Protein AF-A0A940UQ11-F1 (afdb_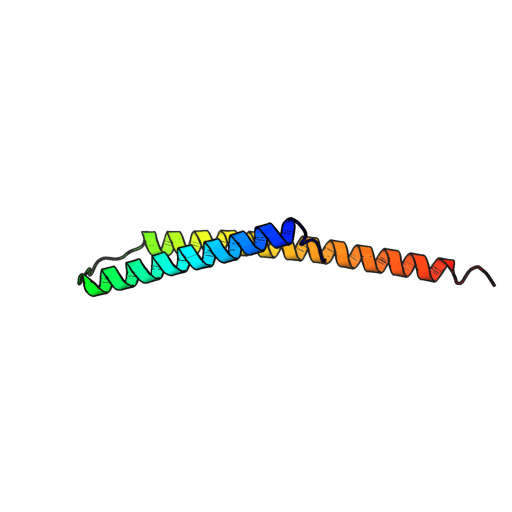monomer_lite)

Sequence (88 aa):
MHIIEFSKLILLFETALVAVVSGFVLFFCYLSISSDYSGSLPYLTTMITAVWAAYGASISFYQSKSGKENVKKIEVSAAASNTDQDSD

Radius of gyration: 22.87 Å; chains: 1; bounding box: 38×23×77 Å

Secondary structure (DSSP, 8-state):
--PPPHHHHHHHHHHHHHHHHHHHHHHHHHHHHHTT--S--HHHHHHHHHHHHHHHHHHHHHHHHHHHHHHHHHHHHHHHHHHHTT--

Foldseek 3Di:
DDDQPPLNVVLVVLVVVLVVLVVVLVVVVVVCVVVVPPDDDVVSVVSNVVSVVVSVVSVVVVVVVVVVVVVVVVVVVVVVVVVVVVPD

Structure (mmCIF, N/CA/C/O backbone):
data_AF-A0A940UQ11-F1
#
_entry.id   AF-A0A940UQ11-F1
#
loop_
_atom_site.group_PDB
_atom_site.id
_atom_site.type_symbol
_atom_site.label_atom_id
_atom_site.label_alt_id
_atom_site.label_comp_id
_atom_site.label_asym_id
_atom_site.label_entity_id
_atom_site.label_seq_id
_atom_site.pdbx_PDB_ins_code
_atom_site.Cartn_x
_atom_site.Cartn_y
_atom_site.Cartn_z
_atom_site.occupancy
_atom_site.B_iso_or_equiv
_atom_site.auth_seq_id
_atom_site.auth_comp_id
_atom_site.auth_asym_id
_atom_site.auth_atom_id
_atom_site.pdbx_PDB_model_num
ATOM 1 N N . MET A 1 1 ? -7.621 -14.042 -26.727 1.00 41.56 1 MET A N 1
ATOM 2 C CA . MET A 1 1 ? -7.674 -14.099 -25.250 1.00 41.56 1 MET A CA 1
ATOM 3 C C . MET A 1 1 ? -6.296 -13.710 -24.741 1.00 41.56 1 MET A C 1
ATOM 5 O O . MET A 1 1 ? -5.354 -14.458 -24.957 1.00 41.56 1 MET A O 1
ATOM 9 N N . HIS A 1 2 ? -6.136 -12.487 -24.234 1.00 54.53 2 HIS A N 1
ATOM 10 C CA . HIS A 1 2 ? -4.829 -11.972 -23.818 1.00 54.53 2 HIS A CA 1
ATOM 11 C C . HIS A 1 2 ? -4.466 -12.627 -22.478 1.00 54.53 2 HIS A C 1
ATOM 13 O O . HIS A 1 2 ? -5.137 -12.383 -21.477 1.00 54.53 2 HIS A O 1
ATOM 19 N N . ILE A 1 3 ? -3.469 -13.513 -22.466 1.00 63.84 3 ILE A N 1
ATOM 20 C CA . ILE A 1 3 ? -2.980 -14.139 -21.234 1.00 63.84 3 ILE A CA 1
ATOM 21 C C . ILE A 1 3 ? -2.297 -13.032 -20.430 1.00 63.84 3 ILE A C 1
ATOM 23 O O . ILE A 1 3 ? -1.355 -12.397 -20.904 1.00 63.84 3 ILE A O 1
ATOM 27 N N . ILE A 1 4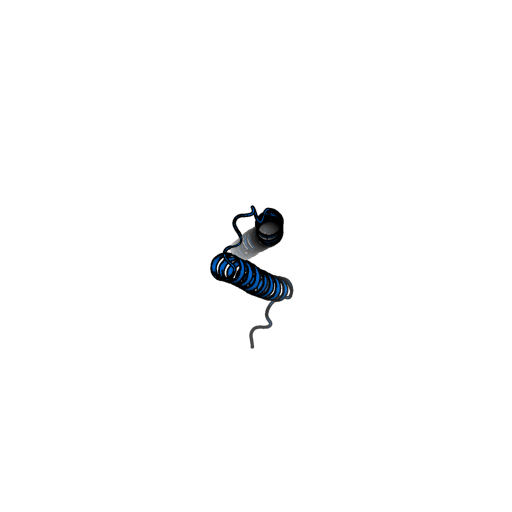 ? -2.828 -12.741 -19.246 1.00 66.56 4 ILE A N 1
ATOM 28 C CA . ILE A 1 4 ? -2.245 -11.753 -18.342 1.00 66.56 4 ILE A CA 1
ATOM 29 C C . ILE A 1 4 ? -0.870 -12.285 -17.931 1.00 66.56 4 ILE A C 1
ATOM 31 O O . ILE A 1 4 ? -0.765 -13.394 -17.411 1.00 66.56 4 ILE A O 1
ATOM 35 N N . GLU A 1 5 ? 0.189 -11.518 -18.186 1.00 80.81 5 GLU A N 1
ATOM 36 C CA . GLU A 1 5 ? 1.536 -11.892 -17.752 1.00 80.81 5 GLU A CA 1
ATOM 37 C C . GLU A 1 5 ? 1.564 -12.080 -16.233 1.00 80.81 5 GLU A C 1
ATOM 39 O O . GLU A 1 5 ? 0.969 -11.295 -15.492 1.00 80.81 5 GLU A O 1
ATOM 44 N N . PHE A 1 6 ? 2.293 -13.092 -15.761 1.00 79.69 6 PHE A N 1
ATOM 45 C CA . PHE A 1 6 ? 2.384 -13.436 -14.338 1.00 79.69 6 PHE A CA 1
ATOM 46 C C . PHE A 1 6 ? 2.730 -12.225 -13.450 1.00 79.69 6 PHE A C 1
ATOM 48 O O . PHE A 1 6 ? 2.147 -12.038 -12.385 1.00 79.69 6 PHE A O 1
ATOM 55 N N . SER A 1 7 ? 3.605 -11.336 -13.933 1.00 80.69 7 SER A N 1
ATOM 56 C CA . SER A 1 7 ? 3.981 -10.088 -13.257 1.00 80.69 7 SER A CA 1
ATOM 57 C C . SER A 1 7 ? 2.853 -9.055 -13.146 1.00 80.69 7 SER A C 1
ATOM 59 O O . SER A 1 7 ? 2.844 -8.270 -12.207 1.00 80.69 7 SER A O 1
ATOM 61 N N . LYS A 1 8 ? 1.890 -9.040 -14.071 1.00 82.00 8 LYS A N 1
ATOM 62 C CA . LYS A 1 8 ? 0.697 -8.180 -13.975 1.00 82.00 8 LYS A CA 1
ATOM 63 C C . LYS A 1 8 ? -0.348 -8.787 -13.046 1.00 82.00 8 LYS A C 1
ATOM 65 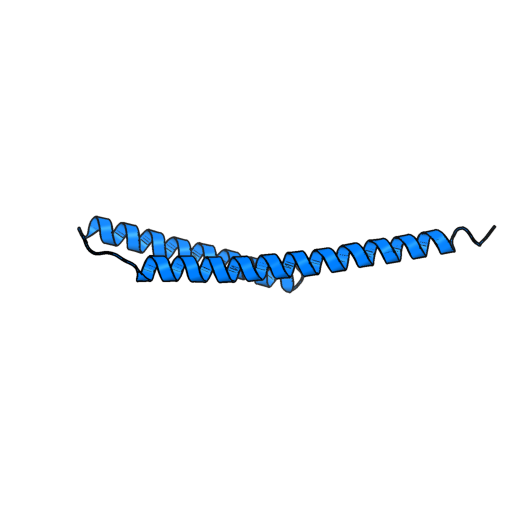O O . LYS A 1 8 ? -1.025 -8.058 -12.330 1.00 82.00 8 LYS A O 1
ATOM 70 N N . LEU A 1 9 ? -0.458 -10.116 -13.041 1.00 87.44 9 LEU A N 1
ATOM 71 C CA . LEU A 1 9 ? -1.371 -10.827 -12.152 1.00 87.44 9 LEU A CA 1
ATOM 72 C C . LEU A 1 9 ? -0.972 -10.645 -10.682 1.00 87.44 9 LEU A C 1
ATOM 74 O O . LEU A 1 9 ? -1.825 -10.321 -9.862 1.00 87.44 9 LEU A O 1
ATOM 78 N N . ILE A 1 10 ? 0.317 -10.797 -10.356 1.00 88.62 10 ILE A N 1
ATOM 79 C CA . ILE A 1 10 ? 0.795 -10.598 -8.981 1.00 88.62 10 ILE A CA 1
ATOM 80 C C . ILE A 1 10 ? 0.596 -9.147 -8.521 1.00 88.62 10 ILE A C 1
ATOM 82 O O . ILE A 1 10 ? 0.145 -8.928 -7.402 1.00 88.62 10 ILE A O 1
ATOM 86 N N . LEU A 1 11 ? 0.821 -8.171 -9.411 1.00 88.56 11 LEU A N 1
ATOM 87 C CA . LEU A 1 11 ? 0.592 -6.755 -9.121 1.00 88.56 11 LEU A CA 1
ATOM 88 C C . LEU A 1 11 ? -0.886 -6.479 -8.808 1.00 88.56 11 LEU A C 1
ATOM 90 O O . LEU A 1 11 ? -1.192 -5.759 -7.866 1.00 88.56 11 LEU A O 1
ATOM 94 N N . LEU A 1 12 ? -1.810 -7.094 -9.555 1.00 89.94 12 LEU A N 1
ATOM 95 C CA . LEU A 1 12 ? -3.248 -6.976 -9.302 1.00 89.94 12 LEU A CA 1
ATOM 96 C C . LEU A 1 12 ? -3.635 -7.545 -7.928 1.00 89.94 12 LEU A C 1
ATOM 98 O O . LEU A 1 12 ? -4.400 -6.915 -7.197 1.00 89.94 12 LEU A O 1
ATOM 102 N N . PHE A 1 13 ? -3.107 -8.720 -7.570 1.00 89.12 13 PHE A N 1
ATOM 103 C CA . PHE A 1 13 ? -3.327 -9.313 -6.248 1.00 89.12 13 PHE A CA 1
ATOM 104 C C . PHE A 1 13 ? -2.779 -8.430 -5.128 1.00 89.12 13 PHE A C 1
ATOM 106 O O . PHE A 1 13 ? -3.434 -8.264 -4.102 1.00 89.12 13 PHE A O 1
ATOM 113 N N . GLU A 1 14 ? -1.610 -7.833 -5.333 1.00 91.12 14 GLU A N 1
ATOM 114 C CA . GLU A 1 14 ? -1.003 -6.920 -4.374 1.00 91.12 14 GLU A CA 1
ATOM 115 C C . GLU A 1 14 ? -1.836 -5.646 -4.200 1.00 91.12 14 GLU A C 1
ATOM 117 O O . GLU A 1 14 ? -2.143 -5.275 -3.070 1.00 91.12 14 GLU A O 1
ATOM 122 N N . THR A 1 15 ? -2.304 -5.026 -5.290 1.00 92.19 15 THR A N 1
ATOM 123 C CA . THR A 1 15 ? -3.226 -3.880 -5.225 1.00 92.19 15 THR A CA 1
ATOM 124 C C . THR A 1 15 ? -4.515 -4.239 -4.481 1.00 92.19 15 THR A C 1
ATOM 126 O O . THR A 1 15 ? -4.984 -3.458 -3.652 1.00 92.19 15 THR A O 1
ATOM 129 N N . ALA A 1 16 ? -5.085 -5.421 -4.737 1.00 93.12 16 ALA A N 1
ATOM 130 C CA . ALA A 1 16 ? -6.279 -5.888 -4.035 1.00 93.12 16 ALA A CA 1
ATOM 131 C C . ALA A 1 16 ? -6.016 -6.075 -2.533 1.00 93.12 16 ALA A C 1
ATOM 133 O O . ALA A 1 16 ? -6.817 -5.640 -1.707 1.00 93.12 16 ALA A O 1
ATOM 134 N N . LEU A 1 17 ? -4.872 -6.658 -2.167 1.00 92.44 17 LEU A N 1
ATOM 135 C CA . LEU A 1 17 ? -4.465 -6.832 -0.775 1.00 92.44 17 LEU A CA 1
ATOM 136 C C . LEU A 1 17 ? -4.271 -5.479 -0.076 1.00 92.44 17 LEU A C 1
ATOM 138 O O . LEU A 1 17 ? -4.785 -5.287 1.025 1.00 92.44 17 LEU A O 1
ATOM 142 N N . VAL A 1 18 ? -3.607 -4.518 -0.726 1.00 94.06 18 VAL A N 1
ATOM 143 C CA . VAL A 1 18 ? -3.429 -3.146 -0.216 1.00 94.06 18 VAL A CA 1
ATOM 144 C C . VAL A 1 18 ? -4.780 -2.475 0.025 1.00 94.06 18 VAL A C 1
ATOM 146 O O . VAL A 1 18 ? -4.976 -1.854 1.072 1.00 94.06 18 VAL A O 1
ATOM 149 N N . ALA A 1 19 ? -5.732 -2.628 -0.899 1.00 93.25 19 ALA A N 1
ATOM 150 C CA . ALA A 1 19 ? -7.078 -2.077 -0.759 1.00 93.25 19 ALA A CA 1
ATOM 151 C C . ALA A 1 19 ? -7.836 -2.700 0.424 1.00 93.25 19 ALA A C 1
ATOM 153 O O . ALA A 1 19 ? -8.421 -1.976 1.229 1.00 93.25 19 ALA A O 1
ATOM 154 N N . VAL A 1 20 ? -7.774 -4.027 0.574 1.00 94.31 20 VAL A N 1
ATOM 155 C CA . VAL A 1 20 ? -8.401 -4.751 1.690 1.00 94.31 20 VAL A CA 1
ATOM 156 C C . VAL A 1 20 ? -7.816 -4.305 3.029 1.00 94.31 20 VAL A C 1
ATOM 158 O O . VAL A 1 20 ? -8.566 -3.944 3.935 1.00 94.31 20 VAL A O 1
ATOM 161 N N . VAL A 1 21 ? -6.486 -4.268 3.155 1.00 93.44 21 VAL A N 1
ATOM 162 C CA . VAL A 1 21 ? -5.825 -3.835 4.395 1.00 93.44 21 VAL A CA 1
ATOM 163 C C . VAL A 1 21 ? -6.161 -2.381 4.719 1.00 93.44 21 VAL A C 1
ATOM 165 O O . VAL A 1 21 ? -6.488 -2.072 5.863 1.00 93.44 21 VAL A O 1
ATOM 168 N N . SER A 1 22 ? -6.155 -1.497 3.719 1.00 94.19 22 SER A N 1
ATOM 169 C CA . SER A 1 22 ? -6.549 -0.095 3.903 1.00 94.19 22 SER A CA 1
ATOM 170 C C . SER A 1 22 ? -7.991 0.024 4.407 1.00 94.19 22 SER A C 1
ATOM 172 O O . SER A 1 22 ? -8.264 0.814 5.309 1.00 94.19 22 SER A O 1
ATOM 174 N N . GLY A 1 23 ? -8.903 -0.806 3.889 1.00 92.88 23 GLY A N 1
ATOM 175 C CA . GLY A 1 23 ? -10.285 -0.887 4.362 1.00 92.88 23 GLY A CA 1
ATOM 176 C C . GLY A 1 23 ? -10.392 -1.303 5.831 1.00 92.88 23 GLY A C 1
ATOM 177 O O . GLY A 1 23 ? -11.109 -0.663 6.598 1.00 92.88 23 GLY A O 1
ATOM 178 N N . PHE A 1 24 ? -9.633 -2.317 6.258 1.00 92.56 24 PHE A N 1
ATOM 179 C CA . PHE A 1 24 ? -9.594 -2.729 7.665 1.00 92.56 24 PHE A CA 1
ATOM 180 C C . PHE A 1 24 ? -9.040 -1.633 8.581 1.00 92.56 24 PHE A C 1
ATOM 182 O O . PHE A 1 24 ? -9.606 -1.391 9.644 1.00 92.56 24 PHE A O 1
ATOM 189 N N . VAL A 1 25 ? -7.977 -0.934 8.173 1.00 92.25 25 VAL A N 1
ATOM 190 C CA . VAL A 1 25 ? -7.403 0.179 8.950 1.00 92.25 25 VAL A CA 1
ATOM 191 C C . VAL A 1 25 ? -8.435 1.293 9.151 1.00 92.25 25 VAL A C 1
ATOM 193 O O . VAL A 1 25 ? -8.594 1.793 10.265 1.00 92.25 25 VAL A O 1
ATOM 196 N N . LEU A 1 26 ? -9.186 1.646 8.102 1.00 91.12 26 LEU A N 1
ATOM 197 C CA . LEU A 1 26 ? -10.270 2.629 8.193 1.00 91.12 26 LEU A CA 1
ATOM 198 C C . LEU A 1 26 ? -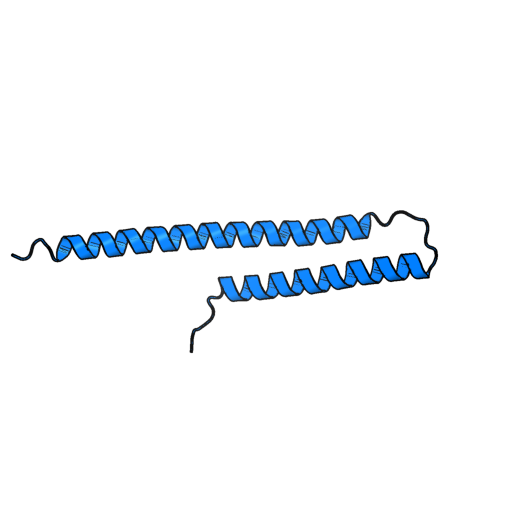11.408 2.153 9.102 1.00 91.12 26 LEU A C 1
ATOM 200 O O . LEU A 1 26 ? -11.914 2.937 9.902 1.00 91.12 26 LEU A O 1
ATOM 204 N N . PHE A 1 27 ? -11.774 0.872 9.027 1.00 91.81 27 PHE A N 1
ATOM 205 C CA . PHE A 1 27 ? -12.777 0.281 9.911 1.00 91.81 27 PHE A CA 1
ATOM 206 C C . PHE A 1 27 ? -12.357 0.345 11.386 1.00 91.81 27 PHE A C 1
ATOM 208 O O . PHE A 1 27 ? -13.143 0.768 12.230 1.00 91.81 27 PHE A O 1
ATOM 215 N N . PHE A 1 28 ? -11.110 -0.007 11.708 1.00 89.75 28 PHE A N 1
ATOM 216 C CA . PHE A 1 28 ? -10.593 0.113 13.074 1.00 89.75 28 PHE A CA 1
ATOM 217 C C . PHE A 1 28 ? -10.542 1.564 13.552 1.00 89.75 28 PHE A C 1
ATOM 219 O O . PHE A 1 28 ? -10.848 1.837 14.710 1.00 89.75 28 PHE A O 1
ATOM 226 N N . CYS A 1 29 ? -10.203 2.500 12.665 1.00 88.81 29 CYS A N 1
ATOM 227 C CA . CYS A 1 29 ? -10.240 3.925 12.977 1.00 88.81 29 CYS A CA 1
ATOM 228 C C . CYS A 1 29 ? -11.672 4.377 13.324 1.00 88.81 29 CYS A C 1
ATOM 230 O O . CYS A 1 29 ? -11.893 5.009 14.355 1.00 88.81 29 CYS A O 1
ATOM 232 N N . TYR A 1 30 ? -12.663 3.960 12.529 1.00 89.94 30 TYR A N 1
ATOM 233 C CA . TYR A 1 30 ? -14.081 4.212 12.802 1.00 89.94 30 TYR A CA 1
ATOM 234 C C . TYR A 1 30 ? -14.554 3.592 14.128 1.00 89.94 30 TYR A C 1
ATOM 236 O O . TYR A 1 30 ? -15.244 4.249 14.911 1.00 89.94 30 TYR A O 1
ATOM 244 N N . LEU A 1 31 ? -14.156 2.348 14.413 1.00 90.69 31 LEU A N 1
ATOM 245 C CA . LEU A 1 31 ? -14.477 1.666 15.668 1.00 90.69 31 LEU A CA 1
ATOM 246 C C . LEU A 1 31 ? -13.872 2.389 16.877 1.00 90.69 31 LEU A C 1
ATOM 248 O O . LEU A 1 31 ? -14.527 2.516 17.911 1.00 90.69 31 LEU A O 1
ATOM 252 N N . SER A 1 32 ? -12.644 2.890 16.737 1.00 88.62 32 SER A N 1
ATOM 253 C CA . SER A 1 32 ? -11.957 3.644 17.785 1.00 88.62 32 SER A CA 1
ATOM 254 C C . SER A 1 32 ? -12.680 4.947 18.122 1.00 88.62 32 SER A C 1
ATOM 256 O O . SER A 1 32 ? -12.822 5.272 19.297 1.00 88.62 32 SER A O 1
ATOM 258 N N . ILE A 1 33 ? -13.178 5.659 17.105 1.00 88.50 33 ILE A N 1
ATOM 259 C CA . ILE A 1 33 ? -14.000 6.865 17.286 1.00 88.50 33 ILE A CA 1
ATOM 260 C C . ILE A 1 33 ? -15.327 6.505 17.960 1.00 88.50 33 ILE A C 1
ATOM 262 O O . ILE A 1 33 ? -15.734 7.161 18.909 1.00 88.50 33 ILE A O 1
ATOM 266 N N . SER A 1 34 ? -15.978 5.431 17.508 1.00 90.25 34 SER A N 1
ATOM 267 C CA . SER A 1 34 ? -17.274 4.991 18.048 1.00 90.25 34 SER A CA 1
ATOM 268 C C . SER A 1 34 ? -17.193 4.484 19.492 1.00 90.25 34 SER A C 1
ATOM 270 O O . SER A 1 34 ? -18.208 4.430 20.177 1.00 90.25 34 SER A O 1
ATOM 272 N N . SER A 1 35 ? -16.001 4.089 19.945 1.00 88.69 35 SER A N 1
ATOM 273 C CA . SER A 1 35 ? -15.751 3.589 21.303 1.00 88.69 35 SER A CA 1
ATOM 274 C C . SER A 1 35 ? -15.155 4.653 22.236 1.00 88.69 35 SER A C 1
ATOM 276 O O . SER A 1 35 ? -14.683 4.293 23.312 1.00 88.69 35 SER A O 1
ATOM 278 N N . ASP A 1 36 ? -15.102 5.927 21.815 1.00 85.00 36 ASP A N 1
ATOM 279 C CA . ASP A 1 36 ? -14.470 7.038 22.553 1.00 85.00 36 ASP A CA 1
ATOM 280 C C . ASP A 1 36 ? -13.021 6.738 22.994 1.00 85.00 36 ASP A C 1
ATOM 282 O O . ASP A 1 36 ? -12.531 7.189 24.035 1.00 85.00 36 ASP A O 1
ATOM 286 N N . TYR A 1 37 ? -12.294 5.951 22.197 1.00 82.62 37 TYR A N 1
ATOM 287 C CA . TYR A 1 37 ? -10.917 5.601 22.515 1.00 82.62 37 TYR A CA 1
ATOM 288 C C . TYR A 1 37 ? -9.999 6.796 22.236 1.00 82.62 37 TYR A C 1
ATOM 290 O O . TYR A 1 37 ? -9.683 7.111 21.091 1.00 82.62 37 TYR A O 1
ATOM 298 N N . SER A 1 38 ? -9.547 7.447 23.309 1.00 75.31 38 SER A N 1
ATOM 299 C CA . SER A 1 38 ? -8.692 8.644 23.260 1.00 75.31 38 SER A CA 1
ATOM 300 C C . SER A 1 38 ? -7.189 8.342 23.106 1.00 75.31 38 SER A C 1
ATOM 302 O O . SER A 1 38 ? -6.369 9.263 23.125 1.00 75.31 38 SER A O 1
ATOM 304 N N . GLY A 1 39 ? -6.798 7.068 23.015 1.00 79.25 39 GLY A N 1
ATOM 305 C CA . GLY A 1 39 ? -5.398 6.661 22.883 1.00 79.25 39 GLY A CA 1
ATOM 306 C C . GLY A 1 39 ? -4.858 6.782 21.455 1.00 79.25 39 GLY A C 1
ATOM 307 O O . GLY A 1 39 ? -5.600 6.757 20.476 1.00 79.25 39 GLY A O 1
ATOM 308 N N . SER A 1 40 ? -3.532 6.864 21.318 1.00 79.19 40 SER A N 1
ATOM 309 C CA . SER A 1 40 ? -2.884 6.769 20.007 1.00 79.19 40 SER A CA 1
ATOM 310 C C . SER A 1 40 ? -2.924 5.331 19.493 1.00 79.19 40 SER A C 1
ATOM 312 O O . SER A 1 40 ? -2.667 4.396 20.252 1.00 79.19 40 SER A O 1
ATOM 314 N N . LEU A 1 41 ? -3.132 5.165 18.190 1.00 84.50 41 LEU A N 1
ATOM 315 C CA . LEU A 1 41 ? -3.177 3.871 17.508 1.00 84.50 41 LEU A CA 1
ATOM 316 C C . LEU A 1 41 ? -1.941 3.671 16.601 1.00 84.50 41 LEU A C 1
ATOM 318 O O . LEU A 1 41 ? -2.089 3.500 15.389 1.00 84.50 41 LEU A O 1
ATOM 322 N N . PRO A 1 42 ? -0.701 3.718 17.131 1.00 86.06 42 PRO A N 1
ATOM 323 C CA . PRO A 1 42 ? 0.509 3.724 16.305 1.00 86.06 42 PRO A CA 1
ATOM 324 C C . PRO A 1 42 ? 0.648 2.453 15.461 1.00 86.06 42 PRO A C 1
ATOM 326 O O . PRO A 1 42 ? 1.166 2.507 14.352 1.00 86.06 42 PRO A O 1
ATOM 329 N N . TYR A 1 43 ? 0.122 1.327 15.946 1.00 84.81 43 TYR A N 1
ATOM 330 C CA . TYR A 1 43 ? 0.141 0.050 15.238 1.00 84.81 43 TYR A CA 1
ATOM 331 C C . TYR A 1 43 ? -0.638 0.089 13.914 1.00 84.81 43 TYR A C 1
ATOM 333 O O . TYR A 1 43 ? -0.189 -0.495 12.931 1.00 84.81 43 TYR A O 1
ATOM 341 N N . LEU A 1 44 ? -1.759 0.818 13.852 1.00 87.56 44 LEU A N 1
ATOM 342 C CA . LEU A 1 44 ? -2.538 1.007 12.623 1.00 87.56 44 LEU A CA 1
ATOM 343 C C . LEU A 1 44 ? -1.749 1.828 11.599 1.00 87.56 44 LEU A C 1
ATOM 345 O O . LEU A 1 44 ? -1.692 1.461 10.425 1.00 87.56 44 LEU A O 1
ATOM 349 N N . THR A 1 45 ? -1.064 2.879 12.055 1.00 88.06 45 THR A N 1
ATOM 350 C CA . THR A 1 45 ? -0.167 3.689 11.220 1.00 88.06 45 THR A CA 1
ATOM 351 C C . THR A 1 45 ? 1.018 2.870 10.701 1.00 88.06 45 THR A C 1
ATOM 353 O O . THR A 1 45 ? 1.352 2.932 9.517 1.00 88.06 45 THR A O 1
ATOM 356 N N . THR A 1 46 ? 1.651 2.054 11.545 1.00 91.62 46 THR A N 1
ATOM 357 C CA . THR A 1 46 ? 2.737 1.160 11.114 1.00 91.62 46 THR A CA 1
ATOM 358 C C . THR A 1 46 ? 2.243 0.128 10.100 1.00 91.62 46 THR A C 1
ATOM 360 O O . THR A 1 46 ? 2.909 -0.121 9.100 1.00 91.62 46 THR A O 1
ATOM 363 N N . MET A 1 47 ? 1.052 -0.437 10.306 1.00 89.56 47 MET A N 1
ATOM 364 C CA . MET A 1 47 ? 0.477 -1.426 9.395 1.00 89.56 47 MET A CA 1
ATOM 365 C C . MET A 1 47 ? 0.199 -0.836 8.005 1.00 89.56 47 MET A C 1
ATOM 367 O O . MET A 1 47 ? 0.600 -1.426 7.001 1.00 89.56 47 MET A O 1
ATOM 371 N N . ILE A 1 48 ? -0.439 0.340 7.929 1.00 92.88 48 ILE A N 1
ATOM 372 C CA . ILE A 1 48 ? -0.760 0.967 6.638 1.00 92.88 48 ILE A CA 1
ATOM 373 C C . ILE A 1 48 ? 0.500 1.421 5.895 1.00 92.88 48 ILE A C 1
ATOM 375 O O . ILE A 1 48 ? 0.604 1.231 4.684 1.00 92.88 48 ILE A O 1
ATOM 379 N N . THR A 1 49 ? 1.484 1.963 6.617 1.00 93.00 49 THR A N 1
ATOM 380 C CA . THR A 1 49 ? 2.753 2.406 6.022 1.00 93.00 49 THR A CA 1
ATOM 381 C C . THR A 1 49 ? 3.576 1.232 5.502 1.00 93.00 49 THR A C 1
ATOM 383 O O . THR A 1 49 ? 4.102 1.318 4.396 1.00 93.00 49 THR A O 1
ATOM 386 N N . ALA A 1 50 ? 3.631 0.113 6.229 1.00 91.94 50 ALA A N 1
ATOM 387 C CA . ALA A 1 50 ? 4.326 -1.092 5.782 1.00 91.94 50 ALA A CA 1
ATOM 388 C C . ALA A 1 50 ? 3.728 -1.667 4.486 1.00 91.94 50 ALA A C 1
ATOM 390 O O . ALA A 1 50 ? 4.466 -1.998 3.558 1.00 91.94 50 ALA A O 1
ATOM 391 N N . VAL A 1 51 ? 2.396 -1.742 4.392 1.00 92.94 51 VAL A N 1
ATOM 392 C CA . VAL A 1 51 ? 1.708 -2.272 3.203 1.00 92.94 51 VAL A CA 1
ATOM 393 C C . VAL A 1 51 ? 1.884 -1.361 1.988 1.00 92.94 51 VAL A C 1
ATOM 395 O O . VAL A 1 51 ? 2.169 -1.845 0.894 1.00 92.94 51 VAL A O 1
ATOM 398 N N . TRP A 1 52 ? 1.796 -0.042 2.171 1.00 93.06 52 TRP A N 1
ATOM 399 C CA . TRP A 1 52 ? 2.066 0.910 1.092 1.00 93.06 52 TRP A CA 1
ATOM 400 C C . TRP A 1 52 ? 3.537 0.931 0.662 1.00 93.06 52 TRP A C 1
ATOM 402 O O . TRP A 1 52 ? 3.820 1.089 -0.526 1.00 93.06 52 TRP A O 1
ATOM 412 N N . ALA A 1 53 ? 4.474 0.736 1.592 1.00 93.31 53 ALA A N 1
ATOM 413 C CA . ALA A 1 53 ? 5.895 0.633 1.274 1.00 93.31 53 ALA A CA 1
ATOM 414 C C . ALA A 1 53 ? 6.201 -0.614 0.429 1.00 93.31 53 ALA A C 1
ATOM 416 O O . ALA A 1 53 ? 6.907 -0.510 -0.576 1.00 93.31 53 ALA A O 1
ATOM 417 N N . ALA A 1 54 ? 5.633 -1.769 0.795 1.00 90.31 54 ALA A N 1
ATOM 418 C CA . ALA A 1 54 ? 5.756 -3.000 0.013 1.00 90.31 54 ALA A CA 1
ATOM 419 C C . ALA A 1 54 ? 5.208 -2.811 -1.412 1.00 90.31 54 ALA A C 1
ATOM 421 O O . ALA A 1 54 ? 5.922 -3.056 -2.384 1.00 90.31 54 ALA A O 1
ATOM 422 N N . TYR A 1 55 ? 4.006 -2.241 -1.530 1.00 92.25 55 TYR A N 1
ATOM 423 C CA . TYR A 1 55 ? 3.385 -1.940 -2.821 1.00 92.25 55 TYR A CA 1
ATOM 424 C C . TYR A 1 55 ? 4.224 -0.999 -3.696 1.00 92.25 55 TYR A C 1
ATOM 426 O O . TYR A 1 55 ? 4.403 -1.229 -4.895 1.00 92.25 55 TYR A O 1
ATOM 434 N N . GLY A 1 56 ? 4.782 0.056 -3.096 1.00 90.31 56 GLY A N 1
ATOM 435 C CA . GLY A 1 56 ? 5.655 0.998 -3.793 1.00 90.31 56 GLY A CA 1
ATOM 436 C C . GLY A 1 56 ? 6.915 0.333 -4.353 1.00 90.31 56 GLY A C 1
ATOM 437 O O . GLY A 1 56 ? 7.314 0.621 -5.487 1.00 90.31 56 GLY A O 1
ATOM 438 N N . ALA A 1 57 ? 7.515 -0.594 -3.601 1.00 90.31 57 ALA A N 1
ATOM 439 C CA . ALA A 1 57 ? 8.670 -1.361 -4.059 1.00 90.31 57 ALA A CA 1
ATOM 440 C C . ALA A 1 57 ? 8.317 -2.250 -5.265 1.00 90.31 57 ALA A C 1
ATOM 442 O O . ALA A 1 57 ? 9.032 -2.239 -6.272 1.00 90.31 57 ALA A O 1
ATOM 443 N N . SER A 1 58 ? 7.186 -2.953 -5.206 1.00 88.62 58 SER A N 1
ATOM 444 C CA . SER A 1 58 ? 6.729 -3.850 -6.271 1.00 88.62 58 SER A CA 1
ATOM 445 C C . SER A 1 58 ? 6.385 -3.115 -7.568 1.00 88.62 58 SER A C 1
ATOM 447 O O . SER A 1 58 ? 6.825 -3.528 -8.646 1.00 88.62 58 SER A O 1
ATOM 449 N N . ILE A 1 59 ? 5.684 -1.976 -7.488 1.00 89.75 59 ILE A N 1
ATOM 450 C CA . ILE A 1 59 ? 5.426 -1.121 -8.659 1.00 89.75 59 ILE A CA 1
ATOM 451 C C . ILE A 1 59 ? 6.732 -0.642 -9.284 1.00 89.75 59 ILE A C 1
ATOM 453 O O . ILE A 1 59 ? 6.888 -0.690 -10.506 1.00 89.75 59 ILE A O 1
ATOM 457 N N . SER A 1 60 ? 7.668 -0.167 -8.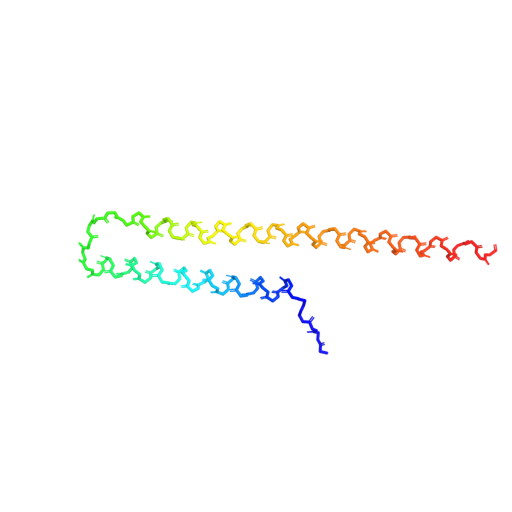463 1.00 87.50 60 SER A N 1
ATOM 458 C CA . SER A 1 60 ? 8.941 0.373 -8.949 1.00 87.50 60 SER A CA 1
ATOM 459 C C . SER A 1 60 ? 9.743 -0.699 -9.690 1.00 87.50 60 SER A C 1
ATOM 461 O O . SER A 1 60 ? 10.289 -0.451 -10.769 1.00 87.50 60 SER A O 1
ATOM 463 N N . PHE A 1 61 ? 9.748 -1.925 -9.161 1.00 85.88 61 PHE A N 1
ATOM 464 C CA . PHE A 1 61 ? 10.366 -3.070 -9.819 1.00 85.88 61 PHE A CA 1
ATOM 465 C C . PHE A 1 61 ? 9.680 -3.409 -11.149 1.00 85.88 61 PHE A C 1
ATOM 467 O O . PHE A 1 61 ? 10.355 -3.607 -12.164 1.00 85.88 61 PHE A O 1
ATOM 474 N N . TYR A 1 62 ? 8.344 -3.411 -11.177 1.00 84.81 62 TYR A N 1
ATOM 475 C CA . TYR A 1 62 ? 7.576 -3.659 -12.394 1.00 84.81 62 TYR A CA 1
ATOM 476 C C . TYR A 1 62 ? 7.858 -2.614 -13.485 1.00 84.81 62 TYR A C 1
ATOM 478 O O . TYR A 1 62 ? 8.096 -2.976 -14.638 1.00 84.81 62 TYR A O 1
ATOM 486 N N . GLN A 1 63 ? 7.899 -1.325 -13.136 1.00 84.06 63 GLN A N 1
ATOM 487 C CA . GLN A 1 63 ? 8.219 -0.257 -14.089 1.00 84.06 63 GLN A CA 1
ATOM 488 C C . GLN A 1 63 ? 9.652 -0.371 -14.621 1.00 84.06 63 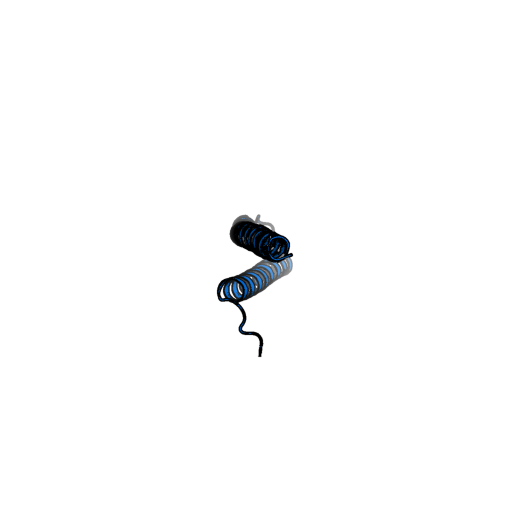GLN A C 1
ATOM 490 O O . GLN A 1 63 ? 9.866 -0.223 -15.824 1.00 84.06 63 GLN A O 1
ATOM 495 N N . SER A 1 64 ? 10.625 -0.703 -13.762 1.00 85.25 64 SER A N 1
ATOM 496 C CA . SER A 1 64 ? 12.012 -0.934 -14.187 1.00 85.25 64 SER A CA 1
ATOM 497 C C . SER A 1 64 ? 12.118 -2.097 -15.178 1.00 85.25 64 SER A C 1
ATOM 499 O O . SER A 1 64 ? 12.825 -1.997 -16.183 1.00 85.25 64 SER A O 1
ATOM 501 N N . LYS A 1 65 ? 11.385 -3.190 -14.931 1.00 80.56 65 LYS A N 1
ATOM 502 C CA . LYS A 1 65 ? 11.331 -4.336 -15.843 1.00 80.56 65 LYS A CA 1
ATOM 503 C C . LYS A 1 65 ? 10.685 -3.962 -17.182 1.00 80.56 65 LYS A C 1
ATOM 505 O O . LYS A 1 65 ? 11.304 -4.170 -18.221 1.00 80.56 65 LYS A O 1
ATOM 510 N N . SER A 1 66 ? 9.500 -3.351 -17.146 1.00 77.69 66 SER A N 1
ATOM 511 C CA . SER A 1 66 ? 8.767 -2.904 -18.340 1.00 77.69 66 SER A CA 1
ATOM 512 C C . SER A 1 66 ? 9.601 -1.941 -19.196 1.00 77.69 66 SER A C 1
ATOM 514 O O . SER A 1 66 ? 9.673 -2.085 -20.415 1.00 77.69 66 SER A O 1
ATOM 516 N N . GLY A 1 67 ? 10.311 -1.000 -18.564 1.00 76.00 67 GLY A N 1
ATOM 517 C CA . GLY A 1 67 ? 11.220 -0.085 -19.256 1.00 76.00 67 GLY A CA 1
ATOM 518 C C . GLY A 1 67 ? 12.325 -0.818 -20.021 1.00 76.00 67 GLY A C 1
ATOM 519 O O . GLY A 1 67 ? 12.540 -0.543 -21.199 1.00 76.00 67 GLY A O 1
ATOM 520 N N . LYS A 1 68 ? 12.978 -1.802 -19.390 1.00 77.94 68 LYS A N 1
ATOM 521 C CA . LYS A 1 68 ? 14.026 -2.617 -20.032 1.00 77.94 68 LYS A CA 1
ATOM 522 C C . LYS A 1 68 ? 13.489 -3.441 -21.204 1.00 77.94 68 LYS A C 1
ATOM 524 O O . LYS A 1 68 ? 14.149 -3.533 -22.236 1.00 77.94 68 LYS A O 1
ATOM 529 N N . GLU A 1 69 ? 12.297 -4.020 -21.066 1.00 74.81 69 GLU A N 1
ATOM 530 C CA . GLU A 1 69 ? 11.650 -4.787 -22.140 1.00 74.81 69 GLU A CA 1
ATOM 531 C C . GLU A 1 69 ? 11.289 -3.894 -23.337 1.00 74.81 69 GLU A C 1
ATOM 533 O O . GLU A 1 69 ? 11.502 -4.284 -24.485 1.00 74.81 69 GLU A O 1
ATOM 538 N N . ASN A 1 70 ? 10.827 -2.668 -23.083 1.00 73.69 70 ASN A N 1
ATOM 539 C CA . ASN A 1 70 ? 10.496 -1.708 -24.135 1.00 73.69 70 ASN A CA 1
ATOM 540 C C . ASN A 1 70 ? 11.737 -1.191 -24.880 1.00 73.69 70 ASN A C 1
ATOM 542 O O . ASN A 1 70 ? 11.702 -1.106 -26.106 1.00 73.69 70 ASN A O 1
ATOM 546 N N . VAL A 1 71 ? 12.841 -0.904 -24.179 1.00 75.81 71 VAL A N 1
ATOM 547 C CA . VAL A 1 71 ? 14.113 -0.497 -24.815 1.00 75.81 71 VAL A CA 1
ATOM 548 C C . VAL A 1 71 ? 14.646 -1.609 -25.716 1.00 75.81 71 VAL A C 1
ATOM 550 O O . VAL A 1 71 ? 14.927 -1.370 -26.888 1.00 75.81 71 VAL A O 1
ATOM 553 N N . LYS A 1 72 ? 14.672 -2.851 -25.217 1.00 71.19 72 LYS A N 1
ATOM 554 C CA . LYS A 1 72 ? 15.089 -4.016 -26.007 1.00 71.19 72 LYS A CA 1
ATOM 555 C C . LYS A 1 72 ? 14.222 -4.207 -27.255 1.00 71.19 72 LYS A C 1
ATOM 557 O O . LYS A 1 72 ? 14.728 -4.581 -28.309 1.00 71.19 72 LYS A O 1
ATOM 562 N N . LYS A 1 73 ? 12.912 -3.953 -27.158 1.00 69.62 73 LYS A N 1
ATOM 563 C CA . LYS A 1 73 ? 12.007 -4.038 -28.310 1.00 69.62 73 LYS A CA 1
ATOM 564 C C . LYS A 1 73 ? 12.365 -3.006 -29.380 1.00 69.62 73 LYS A C 1
ATOM 566 O O . LYS A 1 73 ? 12.398 -3.378 -30.546 1.00 69.62 73 LYS A O 1
ATOM 571 N N . ILE A 1 74 ? 12.670 -1.767 -28.980 1.00 72.50 74 ILE A N 1
ATOM 572 C CA . ILE A 1 74 ? 13.089 -0.691 -29.893 1.00 72.50 74 ILE A CA 1
ATOM 573 C C . ILE A 1 74 ? 14.386 -1.070 -30.614 1.00 72.50 74 ILE A C 1
ATOM 575 O O . ILE A 1 74 ? 14.430 -0.977 -31.838 1.00 72.50 74 ILE A O 1
ATOM 579 N N . GLU A 1 75 ? 15.397 -1.554 -29.889 1.00 72.00 75 GLU A N 1
ATOM 580 C CA . GLU A 1 75 ? 16.684 -1.984 -30.461 1.00 72.00 75 GLU A CA 1
ATOM 581 C C . GLU A 1 75 ? 16.522 -3.111 -31.490 1.00 72.00 75 GLU A C 1
ATOM 583 O O . GLU A 1 75 ? 17.118 -3.060 -32.564 1.00 72.00 75 GLU A O 1
ATOM 588 N N . VAL A 1 76 ? 15.667 -4.099 -31.209 1.00 72.06 76 VAL A N 1
ATOM 589 C CA . VAL A 1 76 ? 15.370 -5.190 -32.152 1.00 72.06 76 VAL A CA 1
ATOM 590 C C . VAL A 1 76 ? 14.650 -4.669 -33.398 1.00 72.06 76 VAL A C 1
ATOM 592 O O . VAL A 1 76 ? 15.007 -5.053 -34.509 1.00 72.06 76 VAL A O 1
ATOM 595 N N . SER A 1 77 ? 13.667 -3.775 -33.249 1.00 66.31 77 SER A N 1
ATOM 596 C CA . SER A 1 77 ? 13.002 -3.159 -34.407 1.00 66.31 77 SER A CA 1
ATOM 597 C C . SER A 1 77 ? 13.923 -2.240 -35.218 1.00 66.31 77 SER A C 1
ATOM 599 O O . SER A 1 77 ? 13.790 -2.192 -36.435 1.00 66.31 77 SER A O 1
ATOM 601 N N . ALA A 1 78 ? 14.882 -1.566 -34.578 1.00 65.38 78 ALA A N 1
ATOM 602 C CA . ALA A 1 78 ? 15.898 -0.770 -35.263 1.00 65.38 78 ALA A CA 1
ATOM 603 C C . ALA A 1 78 ? 16.916 -1.656 -36.006 1.00 65.38 78 ALA A C 1
ATOM 605 O O . ALA A 1 78 ? 17.335 -1.329 -37.110 1.00 65.38 78 ALA A O 1
ATOM 606 N N . ALA A 1 79 ? 17.307 -2.804 -35.449 1.00 61.00 79 ALA A N 1
ATOM 607 C CA . ALA A 1 79 ? 18.169 -3.762 -36.144 1.00 61.00 79 ALA A CA 1
ATOM 608 C C . ALA A 1 79 ? 17.471 -4.393 -37.366 1.00 61.00 79 ALA A C 1
ATOM 610 O O . ALA A 1 79 ? 18.096 -4.565 -38.412 1.00 61.00 79 ALA A O 1
ATOM 611 N N . ALA A 1 80 ? 16.167 -4.671 -37.267 1.00 59.12 80 ALA A N 1
ATOM 612 C CA . ALA A 1 80 ? 15.374 -5.194 -38.378 1.00 59.12 80 ALA A CA 1
ATOM 613 C C . ALA A 1 80 ? 15.280 -4.203 -39.555 1.00 59.12 80 ALA A C 1
ATOM 615 O O . ALA A 1 80 ? 15.479 -4.607 -40.695 1.00 59.12 80 ALA A O 1
ATOM 616 N N . SER A 1 81 ? 15.082 -2.902 -39.299 1.00 58.53 81 SER A N 1
ATOM 617 C CA . SER A 1 81 ? 15.006 -1.894 -40.372 1.00 58.53 81 SER A CA 1
ATOM 618 C C . SER A 1 81 ? 16.324 -1.676 -41.121 1.00 58.53 81 SER A C 1
ATOM 620 O O . SER A 1 81 ? 16.305 -1.272 -42.277 1.00 58.53 81 SER A O 1
ATOM 622 N N . ASN A 1 82 ? 17.469 -1.938 -40.482 1.00 57.09 82 ASN A N 1
ATOM 623 C CA . ASN A 1 82 ? 18.779 -1.798 -41.125 1.00 57.09 82 ASN A CA 1
ATOM 624 C C . ASN A 1 82 ? 19.125 -2.977 -42.049 1.00 57.09 82 ASN A C 1
ATOM 626 O O . ASN A 1 82 ? 19.987 -2.835 -42.905 1.00 57.09 82 ASN A O 1
ATOM 630 N N . THR A 1 83 ? 18.465 -4.130 -41.897 1.00 57.22 83 THR A N 1
ATOM 631 C CA . THR A 1 83 ? 18.737 -5.313 -42.736 1.00 57.22 83 THR A CA 1
ATOM 632 C C . THR A 1 83 ? 17.989 -5.240 -44.076 1.00 57.22 83 THR A C 1
ATOM 634 O O . THR A 1 83 ? 18.477 -5.749 -45.077 1.00 57.22 83 THR A O 1
ATOM 637 N N . ASP A 1 84 ? 16.847 -4.542 -44.124 1.00 54.09 84 ASP A N 1
ATOM 638 C CA . ASP A 1 84 ? 16.074 -4.335 -45.359 1.00 54.09 84 ASP A CA 1
ATOM 639 C C . ASP A 1 84 ? 16.699 -3.282 -46.302 1.00 54.09 84 ASP A C 1
ATOM 641 O O . ASP A 1 84 ? 16.427 -3.306 -47.498 1.00 54.09 84 ASP A O 1
ATOM 645 N N . GLN A 1 85 ? 17.561 -2.378 -45.810 1.00 53.94 85 GLN A N 1
ATOM 646 C CA . GLN A 1 85 ? 18.214 -1.350 -46.644 1.00 53.94 85 GLN A CA 1
ATOM 647 C C . GLN A 1 85 ? 19.468 -1.826 -47.395 1.00 53.94 85 GLN A C 1
ATOM 649 O O . GLN A 1 85 ? 19.934 -1.108 -48.272 1.00 53.94 85 GLN A O 1
ATOM 654 N N . ASP A 1 86 ? 20.006 -3.005 -47.077 1.00 52.22 86 ASP A N 1
ATOM 655 C CA . ASP A 1 86 ? 21.241 -3.539 -47.685 1.00 52.22 86 ASP A CA 1
ATOM 656 C C . ASP A 1 86 ? 20.955 -4.515 -48.856 1.00 52.22 86 ASP A C 1
ATOM 658 O O . ASP A 1 86 ? 21.833 -5.263 -49.282 1.00 52.22 86 ASP A O 1
ATOM 662 N N . SER A 1 87 ? 19.709 -4.541 -49.359 1.00 51.88 87 SER A N 1
ATOM 663 C CA . SER A 1 87 ? 19.231 -5.479 -50.397 1.00 51.88 87 SER A CA 1
ATOM 664 C C . SER A 1 87 ? 19.044 -4.874 -51.802 1.00 51.88 87 SER A C 1
ATOM 666 O O . SER A 1 87 ? 18.570 -5.598 -52.679 1.00 51.88 87 SER A O 1
ATOM 668 N N . ASP A 1 88 ? 19.387 -3.598 -52.022 1.00 46.66 88 ASP A N 1
ATOM 669 C CA . ASP A 1 88 ? 19.280 -2.909 -53.328 1.00 46.66 88 ASP A CA 1
ATOM 670 C C . ASP A 1 88 ? 20.634 -2.781 -54.053 1.00 46.66 88 ASP A C 1
ATOM 672 O O . ASP A 1 88 ? 21.625 -2.348 -53.418 1.00 46.66 88 ASP A O 1
#

pLDDT: mean 80.96, std 13.21, range [41.56, 94.31]